Protein AF-A0A844G0B7-F1 (afdb_monomer_lite)

Foldseek 3Di:
DDDDDPPDDDDPDDDPDDDDPDDDDDDDDDDPPPPDPDPPDPPDPDPDPPDDPPVVLVVLLPDDLVVLVVVLVVLVVVLVVVPDDPVVNVVSVVSSVSSVVSNVVVVVVVVVVVVVVCVVVPPDDPPDPPPPVPPDPPPPDPPPPPDDDD

pLDDT: mean 71.39, std 17.67, range [42.88, 96.19]

Secondary structure (DSSP, 8-state):
----------------------------PPPP-------------------SSSHHHHHHHTS-HHHHHHHHHHHHHHHHTS-S-HHHHHHHHHHHHHHHHHHHHHHHHHHHHHHHHHHHTTT---------------------------

Radius of gyration: 33.89 Å; chains: 1; bounding box: 81×93×56 Å

InterPro domains:
  IPR003761 Exonuclease VII, small subunit [MF_00337] (64-124)
  IPR003761 Exonuclease VII, small subunit [PF02609] (65-115)
  IPR003761 Exonuclease VII, small subunit [PTHR34137] (58-132)
  IPR003761 Exonuclease VII, small subunit [TIGR01280] (65-118)
  IPR037004 Exonuclease VII, small subunit superfamily [G3DSA:1.10.287.1040] (58-129)
  IPR037004 Exonuclease VII, small subunit superfamily [SSF116842] (58-124)

Organism: NCBI:txid2606640

Sequence (150 aa):
MGPRTHRHRQPHAACVVFSHAERAAVPVRPRPQRLFPARQQPSSPNRRPRVSTESSREELEALPFEQALEKLEALVARMETGKLPLEELMQNFEAGSELAKICRAKLDTLERKIELLTRDDGDRGSWTDFEAEVPSPTRNAPQDDEGMPF

Structure (mmCIF, N/CA/C/O backbone):
data_AF-A0A844G0B7-F1
#
_entry.id   AF-A0A844G0B7-F1
#
loop_
_atom_site.group_PDB
_atom_site.id
_atom_site.type_symbol
_atom_site.label_atom_id
_atom_site.label_alt_id
_atom_site.label_comp_id
_atom_site.label_asym_id
_atom_site.label_entity_id
_atom_site.label_seq_id
_atom_site.pdbx_PDB_ins_code
_atom_site.Cartn_x
_atom_site.Cartn_y
_atom_site.Cartn_z
_atom_site.occupancy
_atom_site.B_iso_or_equiv
_atom_site.auth_seq_id
_atom_site.auth_comp_id
_atom_site.auth_asym_id
_atom_site.auth_atom_id
_atom_site.pdbx_PDB_model_num
ATOM 1 N N . MET A 1 1 ? 66.669 36.551 -15.488 1.00 44.12 1 MET A N 1
ATOM 2 C CA . MET A 1 1 ? 66.437 35.153 -15.908 1.00 44.12 1 MET A CA 1
ATOM 3 C C . MET A 1 1 ? 66.065 34.321 -14.696 1.00 44.12 1 MET A C 1
ATOM 5 O O . MET A 1 1 ? 66.914 34.093 -13.852 1.00 44.12 1 MET A O 1
ATOM 9 N N . GLY A 1 2 ? 64.823 33.870 -14.597 1.00 51.75 2 GLY A N 1
ATOM 10 C CA . GLY A 1 2 ? 64.448 32.822 -13.655 1.00 51.75 2 GLY A CA 1
ATOM 11 C C . GLY A 1 2 ? 63.289 32.062 -14.264 1.00 51.75 2 GLY A C 1
ATOM 12 O O . GLY A 1 2 ? 62.315 32.702 -14.661 1.00 51.75 2 GLY A O 1
ATOM 13 N N . PRO A 1 3 ? 63.431 30.746 -14.474 1.00 53.66 3 PRO A N 1
ATOM 14 C CA . PRO A 1 3 ? 62.210 29.962 -14.475 1.00 53.66 3 PRO A CA 1
ATOM 15 C C . PRO A 1 3 ? 62.374 28.518 -13.964 1.00 53.66 3 PRO A C 1
ATOM 17 O O . PRO A 1 3 ? 63.444 27.919 -13.994 1.00 53.66 3 PRO A O 1
ATOM 20 N N . ARG A 1 4 ? 61.197 27.950 -13.679 1.00 50.72 4 ARG A N 1
ATOM 21 C CA . ARG A 1 4 ? 60.834 26.520 -13.690 1.00 50.72 4 ARG A CA 1
ATOM 22 C C . ARG A 1 4 ? 60.989 25.776 -12.368 1.00 50.72 4 ARG A C 1
ATOM 24 O O . ARG A 1 4 ? 61.873 24.959 -12.150 1.00 50.72 4 ARG A O 1
ATOM 31 N N . THR A 1 5 ? 59.967 25.995 -11.550 1.00 60.34 5 THR A N 1
ATOM 32 C CA . THR A 1 5 ? 59.344 24.992 -10.689 1.00 60.34 5 THR A CA 1
ATOM 33 C C . THR A 1 5 ? 59.158 23.665 -11.441 1.00 60.34 5 THR A C 1
ATOM 35 O O . THR A 1 5 ? 58.202 23.484 -12.193 1.00 60.34 5 THR A O 1
ATOM 38 N N . HIS A 1 6 ? 60.059 22.703 -11.242 1.00 46.72 6 HIS A N 1
ATOM 39 C CA . HIS A 1 6 ? 59.822 21.329 -11.676 1.00 46.72 6 HIS A CA 1
ATOM 40 C C . HIS A 1 6 ? 59.181 20.563 -10.519 1.00 46.72 6 HIS A C 1
ATOM 42 O O . HIS A 1 6 ? 59.851 20.010 -9.650 1.00 46.72 6 HIS A O 1
ATOM 48 N N . ARG A 1 7 ? 57.845 20.590 -10.490 1.00 57.94 7 ARG A 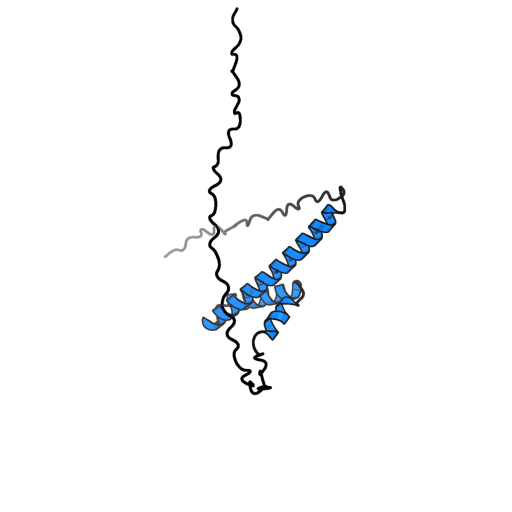N 1
ATOM 49 C CA . ARG A 1 7 ? 57.007 19.793 -9.591 1.00 57.94 7 ARG A CA 1
ATOM 50 C C . ARG A 1 7 ? 57.281 18.321 -9.905 1.00 57.94 7 ARG A C 1
ATOM 52 O O . ARG A 1 7 ? 56.776 17.787 -10.891 1.00 57.94 7 ARG A O 1
ATOM 59 N N . HIS A 1 8 ? 58.151 17.690 -9.122 1.00 55.41 8 HIS A N 1
ATOM 60 C CA . HIS A 1 8 ? 58.491 16.289 -9.314 1.00 55.41 8 HIS A CA 1
ATOM 61 C C . HIS A 1 8 ? 57.273 15.444 -8.934 1.00 55.41 8 HIS A C 1
ATOM 63 O O . HIS A 1 8 ? 56.887 15.346 -7.771 1.00 55.41 8 HIS A O 1
ATOM 69 N N . ARG A 1 9 ? 56.636 14.903 -9.974 1.00 53.19 9 ARG A N 1
ATOM 70 C CA . ARG A 1 9 ? 55.587 13.887 -9.930 1.00 53.19 9 ARG A CA 1
ATOM 71 C C . ARG A 1 9 ? 56.008 12.761 -8.988 1.00 53.19 9 ARG A C 1
ATOM 73 O O . ARG A 1 9 ? 57.060 12.153 -9.185 1.00 53.19 9 ARG A O 1
ATOM 80 N N . GLN A 1 10 ? 55.154 12.485 -8.010 1.00 54.06 10 GLN A N 1
ATOM 81 C CA . GLN A 1 10 ? 55.120 11.220 -7.289 1.00 54.06 10 GLN A CA 1
ATOM 82 C C . GLN A 1 10 ? 54.861 10.077 -8.282 1.00 54.06 10 GLN A C 1
ATOM 84 O O . GLN A 1 10 ? 53.912 10.168 -9.066 1.00 54.06 10 GLN A O 1
ATOM 89 N N . PRO A 1 11 ? 55.624 8.978 -8.229 1.00 55.00 11 PRO A N 1
ATOM 90 C CA . PRO A 1 11 ? 55.139 7.684 -8.662 1.00 55.00 11 PRO A CA 1
ATOM 91 C C . PRO A 1 11 ? 54.583 6.949 -7.437 1.00 55.00 11 PRO A C 1
ATOM 93 O O . PRO A 1 11 ? 55.333 6.387 -6.642 1.00 55.00 11 PRO A O 1
ATOM 96 N N . HIS A 1 12 ? 53.258 6.941 -7.277 1.00 48.03 12 HIS A N 1
ATOM 97 C CA . HIS A 1 12 ? 52.596 5.959 -6.416 1.00 48.03 12 HIS A CA 1
ATOM 98 C C . HIS A 1 12 ? 52.614 4.612 -7.142 1.00 48.03 12 HIS A C 1
ATOM 100 O O . HIS A 1 12 ? 51.655 4.223 -7.805 1.00 48.03 12 HIS A O 1
ATOM 106 N N . ALA A 1 13 ? 53.761 3.940 -7.075 1.00 47.25 13 ALA A N 1
ATOM 107 C CA . ALA A 1 13 ? 53.897 2.558 -7.487 1.00 47.25 13 ALA A CA 1
ATOM 108 C C . ALA A 1 13 ? 53.220 1.667 -6.442 1.00 47.25 13 ALA A C 1
ATOM 110 O O . ALA A 1 13 ? 53.498 1.743 -5.245 1.00 47.25 13 ALA A O 1
ATOM 111 N N . ALA A 1 14 ? 52.302 0.852 -6.942 1.00 52.31 14 ALA A N 1
ATOM 112 C CA . ALA A 1 14 ? 51.635 -0.227 -6.251 1.00 52.31 14 ALA A CA 1
ATOM 113 C C . ALA A 1 14 ? 52.603 -1.067 -5.405 1.00 52.31 14 ALA A C 1
ATOM 115 O O . ALA A 1 14 ? 53.601 -1.577 -5.908 1.00 52.31 14 ALA A O 1
ATOM 116 N N . CYS A 1 15 ? 52.251 -1.290 -4.142 1.00 42.88 15 CYS A N 1
ATOM 117 C CA . CYS A 1 15 ? 52.711 -2.462 -3.413 1.00 42.88 15 CYS A CA 1
ATOM 118 C C . CYS A 1 15 ? 51.514 -3.043 -2.664 1.00 42.88 15 CYS A C 1
ATOM 120 O O . CYS A 1 15 ? 51.205 -2.694 -1.527 1.00 42.88 15 CYS A O 1
ATOM 122 N N . VAL A 1 16 ? 50.779 -3.877 -3.395 1.00 53.44 16 VAL A N 1
ATOM 123 C CA . VAL A 1 16 ? 49.759 -4.770 -2.861 1.00 53.44 16 VAL A CA 1
ATOM 124 C C . VAL A 1 16 ? 50.497 -5.854 -2.081 1.00 53.44 16 VAL A C 1
ATOM 126 O O . VAL A 1 16 ? 51.011 -6.803 -2.662 1.00 53.44 16 VAL A O 1
ATOM 129 N N . VAL A 1 17 ? 50.562 -5.704 -0.762 1.00 53.84 17 VAL A N 1
ATOM 130 C CA . VAL A 1 17 ? 50.909 -6.790 0.160 1.00 53.84 17 VAL A CA 1
ATOM 131 C C . VAL A 1 17 ? 49.816 -6.879 1.214 1.00 53.84 17 VAL A C 1
ATOM 133 O O . VAL A 1 17 ? 49.935 -6.362 2.319 1.00 53.84 17 VAL A O 1
ATOM 136 N N . PHE A 1 18 ? 48.710 -7.524 0.845 1.00 42.88 18 PHE A N 1
ATOM 137 C CA . PHE A 1 18 ? 47.785 -8.072 1.828 1.00 42.88 18 PHE A CA 1
ATOM 138 C C . PHE A 1 18 ? 47.979 -9.583 1.844 1.00 42.88 18 PHE A C 1
ATOM 140 O O . PHE A 1 18 ? 47.636 -10.290 0.896 1.00 42.88 18 PHE A O 1
ATOM 147 N N . SER A 1 19 ? 48.629 -10.034 2.913 1.00 53.09 19 SER A N 1
ATOM 148 C CA . SER A 1 19 ? 48.890 -11.423 3.248 1.00 53.09 19 SER A CA 1
ATOM 149 C C . SER A 1 19 ? 47.646 -12.287 3.069 1.00 53.09 19 SER A C 1
ATOM 151 O O . SER A 1 19 ? 46.608 -12.044 3.686 1.00 53.09 19 SER A O 1
ATOM 153 N N . HIS A 1 20 ?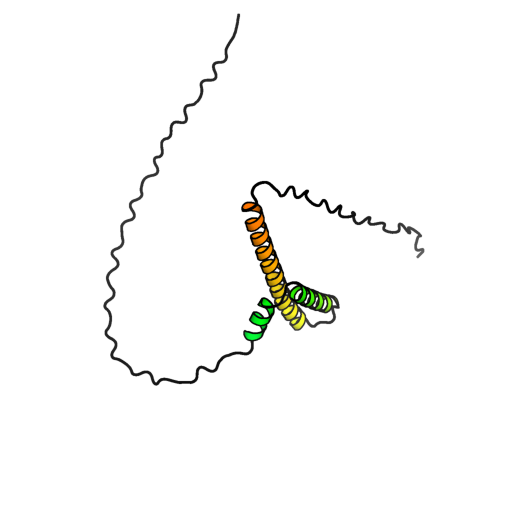 47.785 -13.340 2.267 1.00 55.81 20 HIS A N 1
ATOM 154 C CA . HIS A 1 20 ? 46.884 -14.483 2.300 1.00 55.81 20 HIS A CA 1
ATOM 155 C C . HIS A 1 20 ? 47.008 -15.147 3.675 1.00 55.81 20 HIS A C 1
ATOM 157 O O . HIS A 1 20 ? 47.952 -15.886 3.943 1.00 55.81 20 HIS A O 1
ATOM 163 N N . ALA A 1 21 ? 46.059 -14.858 4.563 1.00 55.28 21 ALA A N 1
ATOM 164 C CA . ALA A 1 21 ? 45.833 -15.665 5.749 1.00 55.28 21 ALA A CA 1
ATOM 165 C C . ALA A 1 21 ? 45.185 -16.981 5.303 1.00 55.28 21 ALA A C 1
ATOM 167 O O . ALA A 1 21 ? 44.007 -17.046 4.949 1.00 55.28 21 ALA A O 1
ATOM 168 N N . GLU A 1 22 ? 46.015 -18.014 5.276 1.00 51.91 22 GLU A N 1
ATOM 169 C CA . GLU A 1 22 ? 45.688 -19.407 5.019 1.00 51.91 22 GLU A CA 1
ATOM 170 C C . GLU A 1 22 ? 44.565 -19.873 5.964 1.00 51.91 22 GLU A C 1
ATOM 172 O O . GLU A 1 22 ? 44.748 -20.036 7.172 1.00 51.91 22 GLU A O 1
ATOM 177 N N . ARG A 1 23 ? 43.350 -20.041 5.428 1.00 58.50 23 ARG A N 1
ATOM 178 C CA . ARG A 1 23 ? 42.233 -20.648 6.160 1.00 58.50 23 ARG A CA 1
ATOM 179 C C . ARG A 1 23 ? 42.491 -22.147 6.261 1.00 58.50 23 ARG A C 1
ATOM 181 O O . ARG A 1 23 ? 42.198 -22.895 5.332 1.00 58.50 23 ARG A O 1
ATOM 188 N N . ALA A 1 24 ? 43.008 -22.576 7.407 1.00 59.25 24 ALA A N 1
ATOM 189 C CA . ALA A 1 24 ? 43.056 -23.978 7.790 1.00 59.25 24 ALA A CA 1
ATOM 190 C C . ALA A 1 24 ? 41.655 -24.607 7.660 1.00 59.25 24 ALA A C 1
ATOM 192 O O . ALA A 1 24 ? 40.701 -24.211 8.335 1.00 59.25 24 ALA A O 1
ATOM 193 N N . ALA A 1 25 ? 41.531 -25.574 6.754 1.00 61.34 25 ALA A N 1
ATOM 194 C CA . ALA A 1 25 ? 40.329 -26.368 6.570 1.00 61.34 25 ALA A CA 1
ATOM 195 C C . ALA A 1 25 ? 40.106 -27.251 7.807 1.00 61.34 25 ALA A C 1
ATOM 197 O O . ALA A 1 25 ? 40.914 -28.122 8.123 1.00 61.34 25 ALA A O 1
ATOM 198 N N . VAL A 1 26 ? 38.997 -27.034 8.513 1.00 64.81 26 VAL A N 1
ATOM 199 C CA . VAL A 1 26 ? 38.554 -27.924 9.592 1.00 64.81 26 VAL A CA 1
ATOM 200 C C . VAL A 1 26 ? 38.068 -29.238 8.962 1.00 64.81 26 VAL A C 1
ATOM 202 O O . VAL A 1 26 ? 37.179 -29.194 8.107 1.00 64.81 26 VAL A O 1
ATOM 205 N N . PRO A 1 27 ? 38.585 -30.416 9.359 1.00 61.62 27 PRO A N 1
ATOM 206 C CA . PRO A 1 27 ? 38.091 -31.688 8.848 1.00 61.62 27 PRO A CA 1
ATOM 207 C C . PRO A 1 27 ? 36.697 -31.969 9.423 1.00 61.62 27 PRO A C 1
ATOM 209 O O . PRO A 1 27 ? 36.538 -32.328 10.592 1.00 61.62 27 PRO A O 1
ATOM 212 N N . VAL A 1 28 ? 35.664 -31.814 8.594 1.00 63.75 28 VAL A N 1
ATOM 213 C CA . VAL A 1 28 ? 34.299 -32.232 8.930 1.00 63.75 28 VAL A CA 1
ATOM 214 C C . VAL A 1 28 ? 34.262 -33.759 8.922 1.00 63.75 28 VAL A C 1
ATOM 216 O O . VAL A 1 28 ? 34.330 -34.394 7.872 1.00 63.75 28 VAL A O 1
ATOM 219 N N . ARG A 1 29 ? 34.177 -34.373 10.107 1.00 63.12 29 ARG A N 1
ATOM 220 C CA . ARG A 1 29 ? 33.965 -35.821 10.229 1.00 63.12 29 ARG A CA 1
ATOM 221 C C . ARG A 1 29 ? 32.592 -36.187 9.641 1.00 63.12 29 ARG A C 1
ATOM 223 O O . ARG A 1 29 ? 31.608 -35.529 9.991 1.00 63.12 29 ARG A O 1
ATOM 230 N N . PRO A 1 30 ? 32.480 -37.235 8.807 1.00 63.72 30 PRO A N 1
ATOM 231 C CA . PRO A 1 30 ? 31.186 -37.688 8.317 1.00 63.72 30 PRO A CA 1
ATOM 232 C C . PRO A 1 30 ? 30.348 -38.210 9.490 1.00 63.72 30 PRO A C 1
ATOM 234 O O . PRO A 1 30 ? 30.808 -39.026 10.293 1.00 63.72 30 PRO A O 1
ATOM 237 N N . ARG A 1 31 ? 29.111 -37.713 9.614 1.00 65.50 31 ARG A N 1
ATOM 238 C CA . ARG A 1 31 ? 28.160 -38.204 10.618 1.00 65.50 31 ARG A CA 1
ATOM 239 C C . ARG A 1 31 ? 27.800 -39.662 10.297 1.00 65.50 31 ARG A C 1
ATOM 241 O O . ARG A 1 31 ? 27.415 -39.930 9.159 1.00 65.50 31 ARG A O 1
ATOM 248 N N . PRO A 1 32 ? 27.864 -40.594 11.265 1.00 59.19 32 PRO A N 1
ATOM 249 C CA . PRO A 1 32 ? 27.368 -41.945 11.050 1.00 59.19 32 PRO A CA 1
ATOM 250 C C . PRO A 1 32 ? 25.854 -41.883 10.841 1.00 59.19 32 PRO A C 1
ATOM 252 O O . PRO A 1 32 ? 25.112 -41.392 11.698 1.00 59.19 32 PRO A O 1
ATOM 255 N N . GLN A 1 33 ? 25.396 -42.363 9.687 1.00 60.16 33 GLN A N 1
ATOM 256 C CA . GLN A 1 33 ? 23.976 -42.529 9.414 1.00 60.16 33 GLN A CA 1
ATOM 257 C C . GLN A 1 33 ? 23.464 -43.649 10.323 1.00 60.16 33 GLN A C 1
ATOM 259 O O . GLN A 1 33 ? 23.725 -44.827 10.090 1.00 60.16 33 GLN A O 1
ATOM 264 N N . ARG A 1 34 ? 22.774 -43.285 11.409 1.00 64.75 34 ARG A N 1
ATOM 265 C CA . ARG A 1 34 ? 21.983 -44.256 12.167 1.00 64.75 34 ARG A CA 1
ATOM 266 C C . ARG A 1 34 ? 20.893 -44.763 11.225 1.00 64.75 34 ARG A C 1
ATOM 268 O O . ARG A 1 34 ? 20.003 -43.999 10.861 1.00 64.75 34 ARG A O 1
ATOM 275 N N . LEU A 1 35 ? 20.976 -46.036 10.837 1.00 61.25 35 LEU A N 1
ATOM 276 C CA . LEU A 1 35 ? 19.845 -46.777 10.286 1.00 61.25 35 LEU A CA 1
ATOM 277 C C . LEU A 1 35 ? 18.753 -46.789 11.361 1.00 61.25 35 LEU A C 1
ATOM 279 O O . LEU A 1 35 ? 18.811 -47.560 12.318 1.00 61.25 35 LEU A O 1
ATOM 283 N N . PHE A 1 36 ? 17.787 -45.885 11.243 1.00 59.19 36 PHE A N 1
ATOM 284 C CA . PHE A 1 36 ? 16.561 -45.970 12.018 1.00 59.19 36 PHE A CA 1
ATOM 285 C C . PHE A 1 36 ? 15.671 -47.037 11.365 1.00 59.19 36 PHE A C 1
ATOM 287 O O . PHE A 1 36 ? 15.430 -46.952 10.159 1.00 59.19 36 PHE A O 1
ATOM 294 N N . PRO A 1 37 ? 15.184 -48.046 12.111 1.00 57.62 37 PRO A N 1
ATOM 295 C CA . PRO A 1 37 ? 14.207 -48.981 11.575 1.00 57.62 37 PRO A CA 1
ATOM 296 C C . PRO A 1 37 ? 12.935 -48.216 11.194 1.00 57.62 37 PRO A C 1
ATOM 298 O O . PRO A 1 37 ? 12.520 -47.293 11.900 1.00 57.62 37 PRO A O 1
ATOM 301 N N . ALA A 1 38 ? 12.336 -48.599 10.066 1.00 56.56 38 ALA A N 1
ATOM 302 C CA . ALA A 1 38 ? 11.124 -48.007 9.518 1.00 56.56 38 ALA A CA 1
ATOM 303 C C . ALA A 1 38 ? 9.957 -48.131 10.513 1.00 56.56 38 ALA A C 1
ATOM 305 O O . ALA A 1 38 ? 9.201 -49.101 10.516 1.00 56.56 38 ALA A O 1
ATOM 306 N N . ARG A 1 39 ? 9.805 -47.129 11.381 1.00 54.06 39 ARG A N 1
ATOM 307 C CA . ARG A 1 39 ? 8.595 -46.933 12.169 1.00 54.06 39 ARG A CA 1
ATOM 308 C C . ARG A 1 39 ? 7.524 -46.470 11.192 1.00 54.06 39 ARG A C 1
ATOM 310 O O . ARG A 1 39 ? 7.533 -45.313 10.778 1.00 54.06 39 ARG A O 1
ATOM 317 N N . GLN A 1 40 ? 6.651 -47.397 10.800 1.00 57.91 40 GLN A N 1
ATOM 318 C CA . GLN A 1 40 ? 5.431 -47.109 10.052 1.00 57.91 40 GLN A CA 1
ATOM 319 C C . GLN A 1 40 ? 4.689 -45.985 10.779 1.00 57.91 40 GLN A C 1
ATOM 321 O O . GLN A 1 40 ? 4.153 -46.177 11.871 1.00 57.91 40 GLN A O 1
ATOM 326 N N . GLN A 1 41 ? 4.745 -44.780 10.216 1.00 57.94 41 GLN A N 1
ATOM 327 C CA . GLN A 1 41 ? 3.908 -43.683 10.666 1.00 57.94 41 GLN A CA 1
ATOM 328 C C . GLN A 1 41 ? 2.492 -43.998 10.185 1.00 57.94 41 GLN A C 1
ATOM 330 O O . GLN A 1 41 ? 2.320 -44.199 8.980 1.00 57.94 41 GLN A O 1
ATOM 335 N N . PRO A 1 42 ? 1.477 -44.059 11.065 1.00 54.88 42 PRO A N 1
ATOM 336 C CA . PRO A 1 42 ? 0.109 -44.073 10.586 1.00 54.88 42 PRO A CA 1
ATOM 337 C C . PRO A 1 42 ? -0.115 -42.777 9.807 1.00 54.88 42 PRO A C 1
ATOM 339 O O . PRO A 1 42 ? 0.079 -41.672 10.317 1.00 54.88 42 PRO A O 1
ATOM 342 N N . SER A 1 43 ? -0.455 -42.937 8.535 1.00 54.09 43 SER A N 1
ATOM 343 C CA . SER A 1 43 ? -0.813 -41.865 7.623 1.00 54.09 43 SER A CA 1
ATOM 344 C C . SER A 1 43 ? -2.095 -41.218 8.143 1.00 54.09 43 SER A C 1
ATOM 346 O O . SER A 1 43 ? -3.182 -41.710 7.871 1.00 54.09 43 SER A O 1
ATOM 348 N N . SER A 1 44 ? -1.989 -40.148 8.932 1.00 58.84 44 SER A N 1
ATOM 349 C CA . SER A 1 44 ? -3.144 -39.304 9.259 1.00 58.84 44 SER A CA 1
ATOM 350 C C . SER A 1 44 ? -3.549 -38.5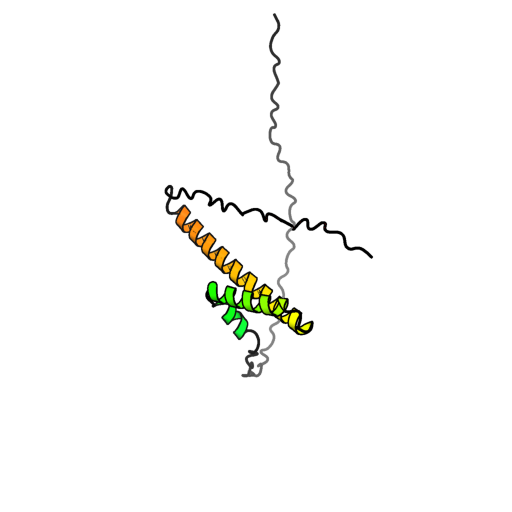20 8.007 1.00 58.84 44 SER A C 1
ATOM 352 O O . SER A 1 44 ? -2.804 -37.618 7.616 1.00 58.84 44 SER A O 1
ATOM 354 N N . PRO A 1 45 ? -4.712 -38.778 7.378 1.00 68.31 45 PRO A N 1
ATOM 355 C CA . PRO A 1 45 ? -5.153 -38.033 6.217 1.00 68.31 45 PRO A CA 1
ATOM 356 C C . PRO A 1 45 ? -6.171 -36.994 6.683 1.00 68.31 45 PRO A C 1
ATOM 358 O O . PRO A 1 45 ? -7.356 -37.106 6.397 1.00 68.31 45 PRO A O 1
ATOM 361 N N . ASN A 1 46 ? -5.740 -36.007 7.469 1.00 59.06 46 ASN A N 1
ATOM 362 C CA . ASN A 1 46 ? -6.528 -34.782 7.588 1.00 59.06 46 ASN A CA 1
ATOM 363 C C . ASN A 1 46 ? -5.681 -33.610 8.085 1.00 59.06 46 ASN A C 1
ATOM 365 O O . ASN A 1 46 ? -5.749 -33.198 9.246 1.00 59.06 46 ASN A O 1
ATOM 369 N N . ARG A 1 47 ? -4.870 -33.051 7.185 1.00 61.59 47 ARG A N 1
ATOM 370 C CA . ARG A 1 47 ? -4.362 -31.694 7.368 1.00 61.59 47 ARG A CA 1
ATOM 371 C C . ARG A 1 47 ? -5.515 -30.764 6.999 1.00 61.59 47 ARG A C 1
ATOM 373 O O . ARG A 1 47 ? -5.706 -30.456 5.829 1.00 61.59 47 ARG A O 1
ATOM 380 N N . ARG A 1 48 ? -6.325 -30.385 7.992 1.00 54.66 48 ARG A N 1
ATOM 381 C CA . ARG A 1 48 ? -7.342 -29.339 7.817 1.00 54.66 48 ARG A CA 1
ATOM 382 C C . ARG A 1 48 ? -6.652 -28.124 7.176 1.00 54.66 48 ARG A C 1
ATOM 384 O O . ARG A 1 48 ? -5.633 -27.692 7.725 1.00 54.66 48 ARG A O 1
ATOM 391 N N . PRO A 1 49 ? -7.142 -27.586 6.047 1.00 54.09 49 PRO A N 1
ATOM 392 C CA . PRO A 1 49 ? -6.598 -26.350 5.516 1.00 54.09 49 PRO A CA 1
ATOM 393 C C . PRO A 1 49 ? -6.940 -25.264 6.537 1.00 54.09 49 PRO A C 1
ATOM 395 O O . PRO A 1 49 ? -8.108 -24.992 6.813 1.00 54.09 49 PRO A O 1
ATOM 398 N N . ARG A 1 50 ? -5.918 -24.697 7.179 1.00 49.47 50 ARG A N 1
ATOM 399 C CA . ARG A 1 50 ? -6.065 -23.556 8.086 1.00 49.47 50 ARG A CA 1
ATOM 400 C C . ARG A 1 50 ? -6.287 -22.307 7.231 1.00 49.47 50 ARG A C 1
ATOM 402 O O . ARG A 1 50 ? -5.406 -21.473 7.139 1.00 49.47 50 ARG A O 1
ATOM 409 N N . VAL A 1 51 ? -7.424 -22.212 6.549 1.00 54.19 51 VAL A N 1
ATOM 410 C CA . VAL A 1 51 ? -7.715 -21.107 5.627 1.00 54.19 51 VAL A CA 1
ATOM 411 C C . VAL A 1 51 ? -8.803 -20.250 6.242 1.00 54.19 51 VAL A C 1
ATOM 413 O O . VAL A 1 51 ? -9.983 -20.592 6.217 1.00 54.19 51 VAL A O 1
ATOM 416 N N . SER A 1 52 ? -8.396 -19.139 6.846 1.00 50.41 52 SER A N 1
ATOM 417 C CA . SER A 1 52 ? -9.323 -18.043 7.157 1.00 50.41 52 SER A CA 1
ATOM 418 C C . SER A 1 52 ? -8.678 -16.659 7.050 1.00 50.41 52 SER A C 1
ATOM 420 O O . SER A 1 52 ? -9.405 -15.680 6.990 1.00 50.41 52 SER A O 1
ATOM 422 N N . THR A 1 53 ? -7.345 -16.548 6.978 1.00 54.78 53 THR A N 1
ATOM 423 C CA . THR A 1 53 ? -6.656 -15.241 6.967 1.00 54.78 53 THR A CA 1
ATOM 424 C C . THR A 1 53 ? -5.682 -15.023 5.806 1.00 54.78 53 THR A C 1
ATOM 426 O O . THR A 1 53 ? -5.234 -13.902 5.614 1.00 54.78 53 THR A O 1
ATOM 429 N N . GLU A 1 54 ? -5.336 -16.054 5.028 1.00 53.66 54 GLU A N 1
ATOM 430 C CA . GLU A 1 54 ? -4.385 -15.922 3.903 1.00 53.66 54 GLU A CA 1
ATOM 431 C C . GLU A 1 54 ? -5.086 -15.595 2.572 1.00 53.66 54 GLU A C 1
ATOM 433 O O . GLU A 1 54 ? -4.589 -14.782 1.798 1.00 53.66 54 GLU A O 1
ATOM 438 N N . SER A 1 55 ? -6.297 -16.124 2.360 1.00 55.59 55 SER A N 1
ATOM 439 C CA . SER A 1 55 ? -7.057 -15.968 1.107 1.00 55.59 55 SER A CA 1
ATOM 440 C C . SER A 1 55 ? -7.390 -14.514 0.757 1.00 55.59 55 SER A C 1
ATOM 442 O O . SER A 1 55 ? -7.468 -14.169 -0.415 1.00 55.59 55 SER A O 1
ATOM 444 N N . SER A 1 56 ? -7.588 -13.655 1.755 1.00 62.94 56 SER A N 1
ATOM 445 C CA . SER A 1 56 ? -7.953 -12.251 1.552 1.00 62.94 56 SER A CA 1
ATOM 446 C C . SER A 1 56 ? -6.750 -11.349 1.259 1.00 62.94 56 SER A C 1
ATOM 448 O O . SER A 1 56 ? -6.943 -10.247 0.759 1.00 62.94 56 SER A O 1
ATOM 450 N N . ARG A 1 57 ? -5.512 -11.792 1.530 1.00 67.06 57 ARG A N 1
ATOM 451 C CA . ARG A 1 57 ? -4.291 -11.017 1.234 1.00 67.06 57 ARG A CA 1
ATOM 452 C C . ARG A 1 57 ? -3.825 -11.220 -0.205 1.00 67.06 57 ARG A C 1
ATOM 454 O O . ARG A 1 57 ? -3.502 -10.246 -0.873 1.00 67.06 57 ARG A O 1
ATOM 461 N N . GLU A 1 58 ? -3.884 -12.457 -0.697 1.00 69.50 58 GLU A N 1
ATOM 462 C CA . GLU A 1 58 ? -3.616 -12.782 -2.108 1.00 69.50 58 GLU A CA 1
ATOM 463 C C . GLU A 1 58 ? -4.593 -12.047 -3.040 1.00 69.50 58 GLU A C 1
ATOM 465 O O . GLU A 1 58 ? -4.215 -11.543 -4.097 1.00 69.50 58 GLU A O 1
ATOM 470 N N . GLU A 1 59 ? -5.847 -11.900 -2.605 1.00 74.75 59 GLU A N 1
ATOM 471 C CA . GLU A 1 59 ? -6.861 -11.153 -3.343 1.00 74.75 59 GLU A CA 1
ATOM 472 C C . GLU A 1 59 ? -6.555 -9.647 -3.410 1.00 74.75 59 GLU A C 1
ATOM 474 O O . GLU A 1 59 ? -6.864 -9.022 -4.419 1.00 74.75 59 GLU A O 1
ATOM 479 N N . LEU A 1 60 ? -5.898 -9.062 -2.397 1.00 77.62 60 LEU A N 1
ATOM 480 C CA . LEU A 1 60 ? -5.456 -7.658 -2.415 1.00 77.62 60 LEU A CA 1
ATOM 481 C C . LEU A 1 60 ? -4.286 -7.434 -3.383 1.00 77.62 60 LEU A C 1
ATOM 483 O O . LEU A 1 60 ? -4.245 -6.413 -4.075 1.00 77.62 60 LEU A O 1
ATOM 487 N N . GLU A 1 61 ? -3.354 -8.386 -3.456 1.00 81.12 61 GLU A N 1
ATOM 488 C CA . GLU A 1 61 ? -2.217 -8.329 -4.383 1.00 81.12 61 GLU A CA 1
ATOM 489 C C . GLU A 1 61 ? -2.671 -8.416 -5.848 1.00 81.12 61 GLU A C 1
ATOM 491 O O . GLU A 1 61 ? -2.136 -7.708 -6.705 1.00 81.12 61 GLU A O 1
ATOM 496 N N . ALA A 1 62 ? -3.707 -9.216 -6.123 1.00 85.56 62 ALA A N 1
ATOM 497 C CA . ALA A 1 62 ? -4.258 -9.429 -7.460 1.00 85.56 62 ALA A CA 1
ATOM 498 C C . ALA A 1 62 ? -5.102 -8.260 -8.009 1.00 85.56 62 ALA A C 1
ATOM 500 O O . ALA A 1 62 ? -5.428 -8.249 -9.198 1.00 85.56 62 ALA A O 1
ATOM 501 N N . LEU A 1 63 ? -5.469 -7.272 -7.183 1.00 88.81 63 LEU A N 1
ATOM 502 C CA . LEU A 1 63 ? -6.269 -6.126 -7.634 1.00 88.81 63 LEU A CA 1
ATOM 503 C C . LEU A 1 63 ? -5.531 -5.314 -8.711 1.00 88.81 63 LEU A C 1
ATOM 505 O O . LEU A 1 63 ? -4.302 -5.282 -8.722 1.00 88.81 63 LEU A O 1
ATOM 509 N N . PRO A 1 64 ? -6.225 -4.564 -9.578 1.00 93.56 64 PRO A N 1
ATOM 510 C CA . PRO A 1 64 ? -5.588 -3.508 -10.366 1.00 93.56 64 PRO A CA 1
ATOM 511 C C . PRO A 1 64 ? -5.094 -2.357 -9.465 1.00 93.56 64 PRO A C 1
ATOM 513 O O . PRO A 1 64 ? -5.415 -2.299 -8.277 1.00 93.56 64 PRO A O 1
ATOM 516 N N . PHE A 1 65 ? -4.254 -1.461 -10.000 1.00 94.06 65 PHE A N 1
ATOM 517 C CA . PHE A 1 65 ? -3.709 -0.321 -9.242 1.00 94.06 65 PHE A CA 1
ATOM 518 C C . PHE A 1 65 ? -4.819 0.599 -8.717 1.00 94.06 65 PHE A C 1
ATOM 520 O O . PHE A 1 65 ? -4.901 0.803 -7.511 1.00 94.06 65 PHE A O 1
ATOM 527 N N . GLU A 1 66 ? -5.718 1.042 -9.600 1.00 95.00 66 GLU A N 1
ATOM 528 C CA . GLU A 1 66 ? -6.821 1.957 -9.264 1.00 95.00 66 GLU A CA 1
ATOM 529 C C . GLU A 1 66 ? -7.680 1.440 -8.102 1.00 95.00 66 GLU A C 1
ATOM 531 O O . GLU A 1 66 ? -7.944 2.157 -7.146 1.00 95.00 66 GLU A O 1
ATOM 536 N N . GLN A 1 67 ? -8.043 0.152 -8.119 1.00 94.06 67 GLN A N 1
ATOM 537 C CA . GLN A 1 67 ? -8.852 -0.438 -7.045 1.00 94.06 67 GLN A CA 1
ATOM 538 C C . GLN A 1 67 ? -8.085 -0.577 -5.725 1.00 94.06 67 GLN A C 1
ATOM 540 O O . GLN A 1 67 ? -8.683 -0.514 -4.652 1.00 94.06 67 GLN A O 1
ATOM 545 N N . ALA A 1 68 ? -6.773 -0.823 -5.774 1.00 93.56 68 ALA A N 1
ATOM 546 C CA . ALA A 1 68 ? -5.958 -0.864 -4.563 1.00 93.56 68 ALA A CA 1
ATOM 547 C C . ALA A 1 68 ? -5.826 0.537 -3.943 1.00 93.56 68 ALA A C 1
ATOM 549 O O . ALA A 1 68 ? -5.890 0.668 -2.720 1.00 93.56 68 ALA A O 1
ATOM 550 N N . LEU A 1 69 ? -5.705 1.569 -4.783 1.00 95.62 69 LEU A N 1
ATOM 551 C CA . LEU A 1 69 ? -5.670 2.965 -4.362 1.00 95.62 69 LEU A CA 1
ATOM 552 C C . LEU A 1 69 ? -7.011 3.408 -3.762 1.00 95.62 69 LEU A C 1
ATOM 554 O O . LEU A 1 69 ? -7.027 3.904 -2.643 1.00 95.62 69 LEU A O 1
ATOM 558 N N . GLU A 1 70 ? -8.129 3.124 -4.429 1.00 96.19 70 GLU A N 1
ATOM 559 C CA . GLU A 1 70 ? -9.476 3.445 -3.932 1.00 96.19 70 GLU A CA 1
ATOM 560 C C . GLU A 1 70 ? -9.740 2.814 -2.553 1.00 96.19 70 GLU A C 1
ATOM 562 O O . GLU A 1 70 ? -10.252 3.456 -1.634 1.00 96.19 70 GLU A O 1
ATOM 567 N N . LYS A 1 71 ? -9.328 1.553 -2.358 1.00 93.88 71 LYS A N 1
ATOM 568 C CA . LYS A 1 71 ? -9.428 0.881 -1.052 1.00 93.88 71 LYS A CA 1
ATOM 569 C C . LYS A 1 71 ? -8.574 1.559 0.017 1.00 93.88 71 LYS A C 1
ATOM 571 O O . LYS A 1 71 ? -9.008 1.642 1.167 1.00 93.88 71 LYS A O 1
ATOM 576 N N . LEU A 1 72 ? -7.374 2.018 -0.339 1.00 95.44 72 LEU A N 1
ATOM 577 C CA . LEU A 1 72 ? -6.492 2.738 0.576 1.00 95.44 72 LEU A CA 1
ATOM 578 C C . LEU A 1 72 ? -7.101 4.086 0.976 1.00 95.44 72 LEU A C 1
ATOM 580 O O . LEU A 1 72 ? -7.155 4.392 2.164 1.00 95.44 72 LEU A O 1
ATOM 584 N N . GLU A 1 73 ? -7.614 4.850 0.014 1.00 96.06 73 GLU A N 1
ATOM 585 C CA . GLU A 1 73 ? -8.285 6.134 0.248 1.00 96.06 73 GLU A CA 1
ATOM 586 C C . GLU A 1 73 ? -9.509 5.972 1.150 1.00 96.06 73 GLU A C 1
ATOM 588 O O . GLU A 1 73 ? -9.655 6.693 2.135 1.00 96.06 73 GLU A O 1
ATOM 593 N N . ALA A 1 74 ? -10.351 4.969 0.885 1.00 94.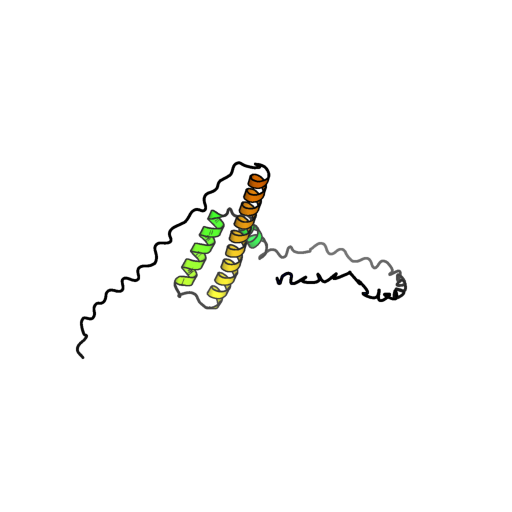62 74 ALA A N 1
ATOM 594 C CA . ALA A 1 74 ? -11.512 4.671 1.718 1.00 94.62 74 ALA A CA 1
ATOM 595 C C . ALA A 1 74 ? -11.118 4.319 3.161 1.00 94.62 74 ALA A C 1
ATOM 597 O O . ALA A 1 74 ? -11.804 4.688 4.118 1.00 94.62 74 ALA A O 1
ATOM 598 N N . LEU A 1 75 ? -10.009 3.601 3.338 1.00 94.44 75 LEU A N 1
ATOM 599 C CA . LEU A 1 75 ? -9.500 3.231 4.651 1.00 94.44 75 LEU A CA 1
ATOM 600 C C . LEU A 1 75 ? -8.952 4.463 5.392 1.00 94.44 75 LEU A C 1
ATOM 602 O O . LEU A 1 75 ? -9.316 4.682 6.549 1.00 94.44 75 LEU A O 1
ATOM 606 N N . VAL A 1 76 ? -8.156 5.302 4.724 1.00 95.06 76 VAL A N 1
ATOM 607 C CA . VAL A 1 76 ? -7.654 6.572 5.278 1.00 95.06 76 VAL A CA 1
ATOM 608 C C . VAL A 1 76 ? -8.807 7.487 5.675 1.00 95.06 76 VAL A C 1
ATOM 610 O O . VAL A 1 76 ? -8.856 7.921 6.824 1.00 95.06 76 VAL A O 1
ATOM 613 N N . ALA A 1 77 ? -9.800 7.665 4.803 1.00 94.00 77 ALA A N 1
ATOM 614 C CA . ALA A 1 77 ? -10.981 8.472 5.092 1.00 94.00 77 ALA A CA 1
ATOM 615 C C . ALA A 1 77 ? -11.715 7.994 6.355 1.00 94.00 77 ALA A C 1
ATOM 617 O O . ALA A 1 77 ? -12.173 8.805 7.159 1.00 94.00 77 ALA A O 1
ATOM 618 N N . ARG A 1 78 ? -11.796 6.674 6.584 1.00 91.12 78 ARG A N 1
ATOM 619 C CA . ARG A 1 78 ? -12.373 6.117 7.819 1.00 91.12 78 ARG A CA 1
ATOM 620 C C . ARG A 1 78 ? -11.535 6.472 9.046 1.00 91.12 78 ARG A C 1
ATOM 622 O O . ARG A 1 78 ? -12.115 6.881 10.052 1.00 91.12 78 ARG A O 1
ATOM 629 N N . MET A 1 79 ? -10.209 6.348 8.971 1.00 93.00 79 MET A N 1
ATOM 630 C CA . MET A 1 79 ? -9.292 6.697 10.068 1.00 93.00 79 MET A CA 1
ATOM 631 C C . MET A 1 79 ? -9.351 8.188 10.425 1.00 93.00 79 MET A C 1
ATOM 633 O O . MET A 1 79 ? -9.356 8.537 11.605 1.00 93.00 79 MET A O 1
ATOM 637 N N . GLU A 1 80 ? -9.486 9.056 9.424 1.00 93.69 80 GLU A N 1
ATOM 638 C CA . GLU A 1 80 ? -9.564 10.512 9.595 1.00 93.69 80 GLU A CA 1
ATOM 639 C C . GLU A 1 80 ? -10.848 10.981 10.291 1.00 93.69 80 GLU A C 1
ATOM 641 O O . GLU A 1 80 ? -10.871 12.063 10.877 1.00 93.69 80 GLU A O 1
ATOM 646 N N . THR A 1 81 ? -11.909 10.163 10.315 1.00 90.38 81 THR A N 1
ATOM 647 C CA . THR A 1 81 ? -13.145 10.517 11.038 1.00 90.38 81 THR A CA 1
ATOM 648 C C . THR A 1 81 ? -12.956 10.653 12.551 1.00 90.38 81 THR A C 1
ATOM 650 O O . THR A 1 81 ? -13.809 11.249 13.211 1.00 90.38 81 THR A O 1
ATOM 653 N N . GLY A 1 82 ? -11.893 10.066 13.120 1.00 88.19 82 GLY A N 1
ATOM 654 C CA . GLY A 1 82 ? -11.582 10.122 14.553 1.00 88.19 82 GLY A CA 1
ATOM 655 C C . GLY A 1 82 ? -12.569 9.384 15.469 1.00 88.19 82 GLY A C 1
ATOM 656 O O . GLY A 1 82 ? -12.494 9.529 16.686 1.00 88.19 82 GLY A O 1
ATOM 657 N N . LYS A 1 83 ? -13.506 8.604 14.913 1.00 89.56 83 LYS A N 1
ATOM 658 C CA . LYS A 1 83 ? -14.566 7.896 15.663 1.00 89.56 83 LYS A CA 1
ATOM 659 C C . LYS A 1 83 ? -14.274 6.412 15.913 1.00 89.56 83 LYS A C 1
ATOM 661 O O . LYS A 1 83 ? -15.093 5.729 16.521 1.00 89.56 83 LYS A O 1
ATOM 666 N N . LEU A 1 84 ? -13.145 5.907 15.420 1.00 91.12 84 LEU A N 1
ATOM 667 C CA . LEU A 1 84 ? -12.766 4.498 15.530 1.00 91.12 84 LEU A CA 1
ATOM 668 C C . LEU A 1 84 ? -12.109 4.214 16.891 1.00 91.12 84 LEU A C 1
ATOM 670 O O . LEU A 1 84 ? -11.266 5.000 17.333 1.00 91.12 84 LEU A O 1
ATOM 674 N N . PRO A 1 85 ? -12.440 3.093 17.553 1.00 95.06 85 PRO A N 1
ATOM 675 C CA . PRO A 1 85 ? -11.706 2.651 18.732 1.00 95.06 85 PRO A CA 1
ATOM 676 C C . PRO A 1 85 ? -10.261 2.277 18.364 1.00 95.06 85 PRO A C 1
ATOM 678 O O . PRO A 1 85 ? -9.963 1.931 17.220 1.00 95.06 85 PRO A O 1
ATOM 681 N N . LEU A 1 86 ? -9.361 2.310 19.352 1.00 93.62 86 LEU A N 1
ATOM 682 C CA . LEU A 1 86 ? -7.923 2.072 19.155 1.00 93.62 86 LEU A CA 1
ATOM 683 C C . LEU A 1 86 ? -7.619 0.750 18.431 1.00 93.62 86 LEU A C 1
ATOM 685 O O . LEU A 1 86 ? -6.801 0.728 17.518 1.00 93.62 86 LEU A O 1
ATOM 689 N N . GLU A 1 87 ? -8.305 -0.328 18.806 1.00 92.50 87 GLU A N 1
ATOM 690 C CA . GLU A 1 87 ? -8.132 -1.651 18.195 1.00 92.50 87 GLU A CA 1
ATOM 691 C C . GLU A 1 87 ? -8.440 -1.627 16.686 1.00 92.50 87 GLU A C 1
ATOM 693 O O . GLU A 1 87 ? -7.679 -2.145 15.871 1.00 92.50 87 GLU A O 1
ATOM 698 N N . GLU A 1 88 ? -9.524 -0.956 16.288 1.00 91.12 88 GLU A N 1
ATOM 699 C CA . GLU A 1 88 ? -9.892 -0.815 14.877 1.00 91.12 88 GLU A CA 1
ATOM 700 C C . GLU A 1 88 ? -8.938 0.121 14.131 1.00 91.12 88 GLU A C 1
ATOM 702 O O . GLU A 1 88 ? -8.635 -0.120 12.964 1.00 91.12 88 GLU A O 1
ATOM 707 N N . LEU A 1 89 ? -8.432 1.175 14.778 1.00 93.81 89 LEU A N 1
ATOM 708 C CA . LEU A 1 89 ? -7.402 2.039 14.193 1.00 93.81 89 LEU A CA 1
ATOM 709 C C . LEU A 1 89 ? -6.125 1.254 13.882 1.00 93.81 89 LEU A C 1
ATOM 711 O O . LEU A 1 89 ? -5.566 1.424 12.802 1.00 93.81 89 LEU A O 1
ATOM 715 N N . MET A 1 90 ? -5.694 0.368 14.783 1.00 94.19 90 MET A N 1
ATOM 716 C CA . MET A 1 90 ? -4.522 -0.483 14.562 1.00 94.19 90 MET A CA 1
ATOM 717 C C . MET A 1 90 ? -4.735 -1.449 13.394 1.00 94.19 90 MET A C 1
ATOM 719 O O . MET A 1 90 ? -3.889 -1.528 12.506 1.00 94.19 90 MET A O 1
ATOM 723 N N . GLN A 1 91 ? -5.889 -2.120 13.340 1.00 93.19 91 GLN A N 1
ATOM 724 C CA . GLN A 1 91 ? -6.218 -3.031 12.237 1.00 93.19 91 GLN A CA 1
ATOM 725 C C . GLN A 1 91 ? -6.295 -2.306 10.888 1.00 93.19 91 GLN A C 1
ATOM 727 O O . GLN A 1 91 ? -5.757 -2.782 9.888 1.00 93.19 91 GLN A O 1
ATOM 732 N N . ASN A 1 92 ? -6.935 -1.134 10.856 1.00 92.94 92 ASN A N 1
ATOM 733 C CA . ASN A 1 92 ? -6.988 -0.306 9.658 1.00 92.94 92 ASN A CA 1
ATOM 734 C C . ASN A 1 92 ? -5.573 0.129 9.251 1.00 92.94 92 ASN A C 1
ATOM 736 O O . ASN A 1 92 ? -5.201 -0.042 8.096 1.00 92.94 92 ASN A O 1
ATOM 740 N N . PHE A 1 93 ? -4.749 0.609 10.182 1.00 94.25 93 PHE A N 1
ATOM 741 C CA . PHE A 1 93 ? -3.374 1.007 9.887 1.00 94.25 93 PHE A CA 1
ATOM 742 C C . PHE A 1 93 ? -2.546 -0.132 9.273 1.00 94.25 93 PHE A C 1
ATOM 744 O O . PHE A 1 93 ? -1.860 0.083 8.273 1.00 94.25 93 PHE A O 1
ATOM 751 N N . GLU A 1 94 ? -2.632 -1.349 9.816 1.00 94.06 94 GLU A N 1
ATOM 752 C CA . GLU A 1 94 ? -1.943 -2.518 9.257 1.00 94.06 94 GLU A CA 1
ATOM 753 C C . GLU A 1 94 ? -2.411 -2.832 7.830 1.00 94.06 94 GLU A C 1
ATOM 755 O O . GLU A 1 94 ? -1.585 -2.989 6.925 1.00 94.06 94 GLU A O 1
ATOM 760 N N . ALA A 1 95 ? -3.726 -2.858 7.602 1.00 92.50 95 ALA A N 1
ATOM 761 C CA . ALA A 1 95 ? -4.297 -3.093 6.278 1.00 92.50 95 ALA A CA 1
ATOM 762 C C . ALA A 1 95 ? -3.938 -1.976 5.277 1.00 92.50 95 ALA A C 1
ATOM 764 O O . ALA A 1 95 ? -3.604 -2.257 4.125 1.00 92.50 95 ALA A O 1
ATOM 765 N N . GLY A 1 96 ? -3.941 -0.716 5.716 1.00 94.44 96 GLY A N 1
ATOM 766 C CA . GLY A 1 96 ? -3.537 0.440 4.917 1.00 94.44 96 GLY A CA 1
ATOM 767 C C . GLY A 1 96 ? -2.050 0.412 4.567 1.00 94.44 96 GLY A C 1
ATOM 768 O O . GLY A 1 96 ? -1.680 0.677 3.424 1.00 94.44 96 GLY A O 1
ATOM 769 N N . SER A 1 97 ? -1.193 0.013 5.511 1.00 94.62 97 SER A N 1
ATOM 770 C CA . SER A 1 97 ? 0.240 -0.180 5.264 1.00 94.62 97 SER A CA 1
ATOM 771 C C . SER A 1 97 ? 0.483 -1.241 4.193 1.00 94.62 97 SER A C 1
ATOM 773 O O . SER A 1 97 ? 1.335 -1.064 3.322 1.00 94.62 97 SER A O 1
ATOM 775 N N . GLU A 1 98 ? -0.282 -2.329 4.219 1.00 93.88 98 GLU A N 1
ATOM 776 C CA . GLU A 1 98 ? -0.163 -3.386 3.224 1.00 93.88 98 GLU A CA 1
ATOM 777 C C . GLU A 1 98 ? -0.631 -2.941 1.833 1.00 93.88 98 GLU A C 1
ATOM 779 O O . GLU A 1 98 ? 0.084 -3.135 0.850 1.00 93.88 98 GLU A O 1
ATOM 784 N N . LEU A 1 99 ? -1.780 -2.264 1.750 1.00 94.81 99 LEU A N 1
ATOM 785 C CA . LEU A 1 99 ? -2.272 -1.667 0.505 1.00 94.81 99 LEU A CA 1
ATOM 786 C C . LEU A 1 99 ? -1.265 -0.676 -0.093 1.00 94.81 99 LEU A C 1
ATOM 788 O O . LEU A 1 99 ? -0.987 -0.728 -1.291 1.00 94.81 99 LEU A O 1
ATOM 792 N N . ALA A 1 100 ? -0.658 0.176 0.737 1.00 94.75 100 ALA A N 1
ATOM 793 C CA . ALA A 1 100 ? 0.359 1.125 0.295 1.00 94.75 100 ALA A CA 1
ATOM 794 C C . ALA A 1 100 ? 1.587 0.423 -0.314 1.00 94.75 100 ALA A C 1
ATOM 796 O O . ALA A 1 100 ? 2.087 0.849 -1.359 1.00 94.75 100 ALA A O 1
ATOM 797 N N . LYS A 1 101 ? 2.047 -0.686 0.284 1.00 94.94 101 LYS A N 1
ATOM 798 C CA . LYS A 1 101 ? 3.140 -1.500 -0.280 1.00 94.94 101 LYS A CA 1
ATOM 799 C C . LYS A 1 101 ? 2.759 -2.097 -1.632 1.00 94.94 101 LYS A C 1
ATOM 801 O O . LYS A 1 101 ? 3.574 -2.063 -2.550 1.00 94.94 101 LYS A O 1
ATOM 806 N N . ILE A 1 102 ? 1.534 -2.607 -1.771 1.00 94.00 102 ILE A N 1
ATOM 807 C CA . ILE A 1 102 ? 1.035 -3.174 -3.032 1.00 94.00 102 ILE A CA 1
ATOM 808 C C . ILE A 1 102 ? 1.017 -2.101 -4.128 1.00 94.00 102 ILE A C 1
ATOM 810 O O . ILE A 1 102 ? 1.506 -2.339 -5.234 1.00 94.00 102 ILE A O 1
ATOM 814 N N . CYS A 1 103 ? 0.499 -0.907 -3.828 1.00 95.00 103 CYS A N 1
ATOM 815 C CA . CYS A 1 103 ? 0.496 0.215 -4.767 1.00 95.00 103 CYS A CA 1
ATOM 816 C C . CYS A 1 103 ? 1.920 0.585 -5.198 1.00 95.00 103 CYS A C 1
ATOM 818 O O . CYS A 1 103 ? 2.187 0.715 -6.394 1.00 95.00 103 CYS A O 1
ATOM 820 N N . ARG A 1 104 ? 2.855 0.677 -4.243 1.00 95.31 104 ARG A N 1
ATOM 821 C CA . ARG A 1 104 ? 4.263 0.965 -4.535 1.00 95.31 104 ARG A CA 1
ATOM 822 C C . ARG A 1 104 ? 4.893 -0.100 -5.432 1.00 95.31 104 ARG A C 1
ATOM 824 O O . ARG A 1 104 ? 5.470 0.244 -6.457 1.00 95.31 104 ARG A O 1
ATOM 831 N N . ALA A 1 105 ? 4.712 -1.378 -5.108 1.00 93.88 105 ALA A N 1
ATOM 832 C CA . ALA A 1 105 ? 5.268 -2.485 -5.882 1.00 93.88 105 ALA A CA 1
ATOM 833 C C . ALA A 1 105 ? 4.760 -2.511 -7.336 1.00 93.88 105 ALA A C 1
ATOM 835 O O . ALA A 1 105 ? 5.504 -2.856 -8.261 1.00 93.88 105 ALA A O 1
ATOM 836 N N . LYS A 1 106 ? 3.498 -2.124 -7.562 1.00 92.62 106 LYS A N 1
ATOM 837 C CA . LYS A 1 106 ? 2.930 -1.987 -8.911 1.00 92.62 106 LYS A CA 1
ATOM 838 C C . LYS A 1 106 ? 3.604 -0.864 -9.692 1.00 92.62 106 LYS A C 1
ATOM 840 O O . LYS A 1 106 ? 4.011 -1.096 -10.829 1.00 92.62 106 LYS A O 1
ATOM 845 N N . LEU A 1 107 ? 3.779 0.306 -9.077 1.00 95.81 107 LEU A N 1
ATOM 846 C CA . LEU A 1 107 ? 4.491 1.429 -9.693 1.00 95.81 107 LEU A CA 1
ATOM 847 C C . LEU A 1 107 ? 5.947 1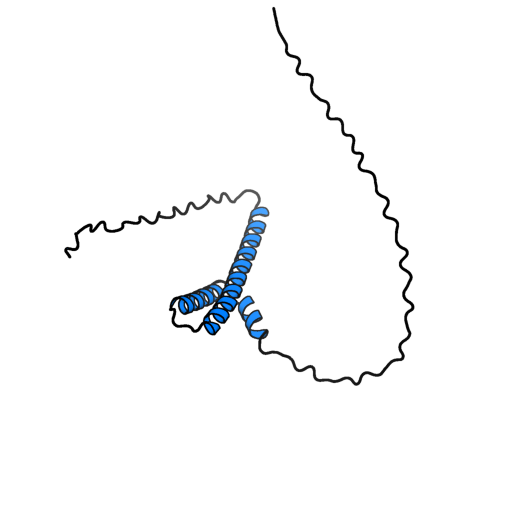.067 -10.002 1.00 95.81 107 LEU A C 1
ATOM 849 O O . LEU A 1 107 ? 6.375 1.251 -11.134 1.00 95.81 107 LEU A O 1
ATOM 853 N N . ASP A 1 108 ? 6.662 0.433 -9.069 1.00 94.44 108 ASP A N 1
ATOM 854 C CA . ASP A 1 108 ? 8.047 -0.019 -9.282 1.00 94.44 108 ASP A CA 1
ATOM 855 C C . ASP A 1 108 ? 8.153 -1.037 -10.436 1.00 94.44 108 ASP A C 1
ATOM 857 O O . ASP A 1 108 ? 9.174 -1.163 -11.113 1.00 94.44 108 ASP A O 1
ATOM 861 N N . THR A 1 109 ? 7.104 -1.828 -10.665 1.00 92.38 109 THR A N 1
ATOM 862 C CA . THR A 1 109 ? 7.051 -2.775 -11.787 1.00 92.38 109 THR A CA 1
ATOM 863 C C . THR A 1 109 ? 6.811 -2.062 -13.115 1.00 92.38 109 THR A C 1
ATOM 865 O O . THR A 1 109 ? 7.433 -2.419 -14.117 1.00 92.38 109 THR A O 1
ATOM 868 N N . LEU A 1 110 ? 5.944 -1.048 -13.128 1.00 93.50 110 LEU A N 1
ATOM 869 C CA . LEU A 1 110 ? 5.711 -0.210 -14.302 1.00 93.50 110 LEU A CA 1
ATOM 870 C C . LEU A 1 110 ? 6.950 0.614 -14.656 1.00 93.50 110 LEU A C 1
ATOM 872 O O . LEU A 1 110 ? 7.337 0.631 -15.820 1.00 93.50 110 LEU A O 1
ATOM 876 N N . GLU A 1 111 ? 7.611 1.212 -13.668 1.00 92.00 111 GLU A N 1
ATOM 877 C CA . GLU A 1 111 ? 8.847 1.980 -13.839 1.00 92.00 111 GLU A CA 1
ATOM 878 C C . GLU A 1 111 ? 9.940 1.126 -14.487 1.00 92.00 111 GLU A C 1
ATOM 880 O O . GLU A 1 111 ? 10.473 1.488 -15.533 1.00 92.00 111 GLU A O 1
ATOM 885 N N . ARG A 1 112 ? 10.188 -0.080 -13.956 1.00 92.25 112 ARG A N 1
ATOM 886 C CA . ARG A 1 112 ? 11.136 -1.030 -14.562 1.00 92.25 112 ARG A CA 1
ATOM 887 C C . ARG A 1 112 ? 10.759 -1.403 -15.993 1.00 92.25 112 ARG A C 1
ATOM 889 O O . ARG A 1 112 ? 11.633 -1.563 -16.839 1.00 92.25 112 ARG A O 1
ATOM 896 N N . LYS A 1 113 ? 9.465 -1.560 -16.283 1.00 89.94 113 LYS A N 1
ATOM 897 C CA . LYS A 1 113 ? 8.997 -1.867 -17.640 1.00 89.94 113 LYS A CA 1
ATOM 898 C C . LYS A 1 113 ? 9.256 -0.699 -18.594 1.00 89.94 113 LYS A C 1
ATOM 900 O O . LYS A 1 113 ? 9.700 -0.936 -19.713 1.00 89.94 113 LYS A O 1
ATOM 905 N N . ILE A 1 114 ? 9.013 0.533 -18.154 1.00 90.38 114 ILE A N 1
ATOM 906 C CA . ILE A 1 114 ? 9.308 1.750 -18.922 1.00 90.38 114 ILE A CA 1
ATOM 907 C C . ILE A 1 114 ? 10.814 1.868 -19.167 1.00 90.38 114 ILE A C 1
ATOM 909 O O . ILE A 1 114 ? 11.228 2.152 -20.290 1.00 90.38 114 ILE A O 1
ATOM 913 N N . GLU A 1 115 ? 11.637 1.599 -18.154 1.00 87.69 115 GLU A N 1
ATOM 914 C CA . GLU A 1 115 ? 13.094 1.645 -18.269 1.00 87.69 115 GLU A CA 1
ATOM 915 C C . GLU A 1 115 ? 13.621 0.647 -19.311 1.00 87.69 115 GLU A C 1
ATOM 917 O O . GLU A 1 115 ? 14.462 1.006 -20.134 1.00 87.69 115 GLU A O 1
ATOM 922 N N . LEU A 1 116 ? 13.104 -0.587 -19.319 1.00 87.69 116 LEU A N 1
ATOM 923 C CA . LEU A 1 116 ? 13.469 -1.592 -20.323 1.00 87.69 116 LEU A CA 1
ATOM 924 C C . LEU A 1 116 ? 13.086 -1.144 -21.740 1.00 87.69 116 LEU A C 1
ATOM 926 O O . LEU A 1 116 ? 13.934 -1.167 -22.626 1.00 87.69 116 LEU A O 1
ATOM 930 N N . LEU A 1 117 ? 11.852 -0.668 -21.933 1.00 85.81 117 LEU A N 1
ATOM 931 C CA . LEU A 1 117 ? 11.387 -0.173 -23.236 1.00 85.81 117 LEU A CA 1
ATOM 932 C C . LEU A 1 117 ? 12.236 1.008 -23.733 1.00 85.81 117 LEU A C 1
ATOM 934 O O . LEU A 1 117 ? 12.638 1.047 -24.889 1.00 85.81 117 LEU A O 1
ATOM 938 N N . THR A 1 118 ? 12.578 1.934 -22.838 1.00 82.38 118 THR A N 1
ATOM 939 C CA . THR A 1 118 ? 13.368 3.128 -23.176 1.00 82.38 118 THR A CA 1
ATOM 940 C C . THR A 1 118 ? 14.827 2.790 -23.511 1.00 82.38 118 THR A C 1
ATOM 942 O O . THR A 1 118 ? 15.439 3.468 -24.334 1.00 82.38 118 THR A O 1
ATOM 945 N N . ARG A 1 119 ? 15.404 1.749 -22.891 1.00 74.25 119 ARG A N 1
ATOM 946 C CA . ARG A 1 119 ? 16.765 1.270 -23.200 1.00 74.25 119 ARG A CA 1
ATOM 947 C C . ARG A 1 119 ? 16.844 0.561 -24.554 1.00 74.25 119 ARG A C 1
ATOM 949 O O . ARG A 1 119 ? 17.867 0.692 -25.225 1.00 74.25 119 ARG A O 1
ATOM 956 N N . ASP A 1 120 ? 15.795 -0.161 -24.944 1.00 66.06 120 ASP A N 1
ATOM 957 C CA . ASP A 1 120 ? 15.739 -0.878 -26.224 1.00 66.06 120 ASP A CA 1
ATOM 958 C C . ASP A 1 120 ? 15.481 0.072 -27.413 1.00 66.06 120 ASP A C 1
ATOM 960 O O . ASP A 1 120 ? 16.019 -0.142 -28.500 1.00 66.06 120 ASP A O 1
ATOM 964 N N . ASP A 1 121 ? 14.757 1.177 -27.198 1.00 62.16 121 ASP A N 1
ATOM 965 C CA . ASP A 1 121 ? 14.459 2.218 -28.201 1.00 62.16 121 ASP A CA 1
ATOM 966 C C . ASP A 1 121 ? 15.603 3.231 -28.423 1.00 62.16 121 ASP A C 1
ATOM 968 O O . ASP A 1 121 ? 15.351 4.386 -28.780 1.00 62.16 121 ASP A O 1
ATOM 972 N N . GLY A 1 122 ? 16.855 2.798 -28.213 1.00 59.66 122 GLY A N 1
ATOM 973 C CA . GLY A 1 122 ? 18.086 3.590 -28.287 1.00 59.66 122 GLY A CA 1
ATOM 974 C C . GLY A 1 122 ? 17.967 4.870 -29.123 1.00 59.66 122 GLY A C 1
ATOM 975 O O . GLY A 1 122 ? 17.886 4.814 -30.349 1.00 59.66 122 GLY A O 1
ATOM 976 N N . ASP A 1 123 ? 17.993 6.012 -28.429 1.00 56.78 123 ASP A N 1
ATOM 977 C CA . ASP A 1 123 ? 18.106 7.362 -29.000 1.00 56.78 123 ASP A CA 1
ATOM 978 C C . ASP A 1 123 ? 16.823 8.045 -29.533 1.00 56.78 123 ASP A C 1
ATOM 980 O O . ASP A 1 123 ? 16.888 8.843 -30.470 1.00 56.78 123 ASP A O 1
ATOM 984 N N . ARG A 1 124 ? 15.629 7.814 -28.951 1.00 54.34 124 ARG A N 1
ATOM 985 C CA . ARG A 1 124 ? 14.440 8.621 -29.337 1.00 54.34 124 ARG A CA 1
ATOM 986 C C . ARG A 1 124 ? 13.427 9.014 -28.257 1.00 54.34 124 ARG A C 1
ATOM 988 O O . ARG A 1 124 ? 12.247 9.179 -28.553 1.00 54.34 124 ARG A O 1
ATOM 995 N N . GLY A 1 125 ? 13.874 9.257 -27.028 1.00 52.28 125 GLY A N 1
ATOM 996 C CA . GLY A 1 125 ? 13.004 9.741 -25.950 1.00 52.28 125 GLY A CA 1
ATOM 997 C C . GLY A 1 125 ? 13.559 10.968 -25.240 1.00 52.28 125 GLY A C 1
ATOM 998 O O . GLY A 1 125 ? 13.994 10.853 -24.101 1.00 52.28 125 GLY A O 1
ATOM 999 N N . SER A 1 126 ? 13.548 12.141 -25.884 1.00 51.72 126 SER A N 1
ATOM 1000 C CA . SER A 1 126 ? 13.695 13.419 -25.169 1.00 51.72 126 SER A CA 1
ATOM 1001 C C . SER A 1 126 ? 12.429 13.665 -24.345 1.00 51.72 126 SER A C 1
ATOM 1003 O O . SER A 1 126 ? 11.553 14.428 -24.750 1.00 51.72 126 SER A O 1
ATOM 1005 N N . TRP A 1 127 ? 12.312 12.991 -23.206 1.00 59.44 127 TRP A N 1
ATOM 1006 C CA . TRP A 1 127 ? 11.342 13.346 -22.182 1.00 59.44 127 TRP A CA 1
ATOM 1007 C C . TRP A 1 127 ? 11.865 14.600 -21.488 1.00 59.44 127 TRP A C 1
ATOM 1009 O O . TRP A 1 127 ? 12.848 14.552 -20.755 1.00 59.44 127 TRP A O 1
ATOM 1019 N N . THR A 1 128 ? 11.268 15.749 -21.789 1.00 52.66 128 THR A N 1
ATOM 1020 C CA . THR A 1 128 ? 11.469 16.945 -20.972 1.00 52.66 128 THR A CA 1
ATOM 1021 C C . THR A 1 128 ? 10.890 16.650 -19.597 1.00 52.66 128 THR A C 1
ATOM 1023 O O . THR A 1 128 ? 9.716 16.273 -19.522 1.00 52.66 128 THR A O 1
ATOM 1026 N N . ASP A 1 129 ? 11.690 16.799 -18.540 1.00 60.00 129 ASP A N 1
ATOM 1027 C CA . ASP A 1 129 ? 11.192 16.716 -17.170 1.00 60.00 129 ASP A CA 1
ATOM 1028 C C . ASP A 1 129 ? 9.978 17.634 -17.044 1.00 60.00 129 ASP A C 1
ATOM 1030 O O . ASP A 1 129 ? 10.033 18.830 -17.340 1.00 60.00 129 ASP A O 1
ATOM 1034 N N . PHE A 1 130 ? 8.843 17.040 -16.687 1.00 65.56 130 PHE A N 1
ATOM 1035 C CA . PHE A 1 130 ? 7.632 17.793 -16.431 1.00 65.56 130 PHE A CA 1
ATOM 1036 C C . PHE A 1 130 ? 7.849 18.569 -15.131 1.00 65.56 130 PHE A C 1
ATOM 1038 O O . PHE A 1 130 ? 7.658 18.033 -14.039 1.00 65.56 130 PHE A O 1
ATOM 1045 N N . GLU A 1 131 ? 8.273 19.829 -15.246 1.00 60.72 131 GLU A N 1
ATOM 1046 C CA . GLU A 1 131 ? 8.194 20.802 -14.160 1.00 60.72 131 GLU A CA 1
ATOM 1047 C C . GLU A 1 131 ? 6.714 21.070 -13.878 1.00 60.72 131 GLU A C 1
ATOM 1049 O O . GLU A 1 131 ? 6.095 21.998 -14.396 1.00 60.72 131 GLU A O 1
ATOM 1054 N N . ALA A 1 132 ? 6.125 20.214 -13.045 1.00 62.06 132 ALA A N 1
ATOM 1055 C CA . ALA A 1 132 ? 4.934 20.570 -12.306 1.00 62.06 132 ALA A CA 1
ATOM 1056 C C . ALA A 1 132 ? 5.332 21.730 -11.390 1.00 62.06 132 ALA A C 1
ATOM 1058 O O . ALA A 1 132 ? 5.874 21.513 -10.306 1.00 62.06 132 ALA A O 1
ATOM 1059 N N . GLU A 1 133 ? 5.121 22.962 -11.845 1.00 60.34 133 GLU A N 1
ATOM 1060 C CA . GLU A 1 133 ? 5.159 24.134 -10.985 1.00 60.34 133 GLU A CA 1
ATOM 1061 C C . GLU A 1 133 ? 4.136 23.886 -9.878 1.00 60.34 133 GLU A C 1
ATOM 1063 O O . GLU A 1 133 ? 2.930 24.011 -10.077 1.00 60.34 133 GLU A O 1
ATOM 1068 N N . VAL A 1 134 ? 4.613 23.409 -8.728 1.00 65.00 134 VAL A N 1
ATOM 1069 C CA . VAL A 1 134 ? 3.791 23.236 -7.539 1.00 65.00 134 VAL A CA 1
ATOM 1070 C C . VAL A 1 134 ? 3.381 24.654 -7.158 1.00 65.00 134 VAL A C 1
ATOM 1072 O O . VAL A 1 134 ? 4.262 25.418 -6.746 1.00 65.00 134 VAL A O 1
ATOM 1075 N N . PRO A 1 135 ? 2.103 25.064 -7.308 1.00 62.84 135 PRO A N 1
ATOM 1076 C CA . PRO A 1 135 ? 1.704 26.370 -6.830 1.00 62.84 135 PRO A CA 1
ATOM 1077 C C . PRO A 1 135 ? 1.999 26.377 -5.336 1.00 62.84 135 PRO A C 1
ATOM 1079 O O . PRO A 1 135 ? 1.446 25.588 -4.564 1.00 62.84 135 PRO A O 1
ATOM 1082 N N . SER A 1 136 ? 2.951 27.225 -4.949 1.00 48.47 136 SER A N 1
ATOM 1083 C CA . SER A 1 136 ? 3.303 27.435 -3.554 1.00 48.47 136 SER A CA 1
ATOM 1084 C C . SER A 1 136 ? 2.002 27.703 -2.803 1.00 48.47 136 SER A C 1
ATOM 1086 O O . SER A 1 136 ? 1.227 28.546 -3.271 1.00 48.47 136 SER A O 1
ATOM 1088 N N . PRO A 1 137 ? 1.716 27.022 -1.678 1.00 62.75 137 PRO A N 1
ATOM 1089 C CA . PRO A 1 137 ? 0.552 27.354 -0.882 1.00 62.75 137 PRO A CA 1
ATOM 1090 C C . PRO A 1 137 ? 0.751 28.791 -0.414 1.00 62.75 137 PRO A C 1
ATOM 1092 O O . PRO A 1 137 ? 1.490 29.059 0.533 1.00 62.75 137 PRO A O 1
ATOM 1095 N N . THR A 1 138 ? 0.140 29.742 -1.121 1.00 60.41 138 THR A N 1
ATOM 1096 C CA . THR A 1 138 ? 0.096 31.118 -0.661 1.00 60.41 138 THR A CA 1
ATOM 1097 C C . THR A 1 138 ? -0.818 31.057 0.539 1.00 60.41 138 THR A C 1
ATOM 1099 O O . THR A 1 138 ? -2.041 31.014 0.419 1.00 60.41 138 THR A O 1
ATOM 1102 N N . ARG A 1 139 ? -0.201 30.952 1.714 1.00 60.44 139 ARG A N 1
ATOM 1103 C CA . ARG A 1 139 ? -0.849 31.133 3.000 1.00 60.44 139 ARG A CA 1
ATOM 1104 C C . ARG A 1 139 ? -1.251 32.602 3.080 1.00 60.44 139 ARG A C 1
ATOM 1106 O O . ARG A 1 139 ? -0.646 33.378 3.807 1.00 60.44 139 ARG A O 1
ATOM 1113 N N . ASN A 1 140 ? -2.266 32.982 2.312 1.00 64.56 140 ASN A N 1
ATOM 1114 C CA . ASN A 1 140 ? -3.051 34.171 2.577 1.00 64.56 140 ASN A CA 1
ATOM 1115 C C . ASN A 1 140 ? -3.886 33.837 3.811 1.00 64.56 140 ASN A C 1
ATOM 1117 O O . ASN A 1 140 ? -5.032 33.410 3.717 1.00 64.56 140 ASN A O 1
ATOM 1121 N N . ALA A 1 141 ? -3.251 33.938 4.977 1.00 56.09 141 ALA A N 1
ATOM 1122 C CA . ALA A 1 141 ? -3.987 34.148 6.205 1.00 56.09 141 ALA A CA 1
ATOM 1123 C C . ALA A 1 141 ? -4.664 35.523 6.073 1.00 56.09 141 ALA A C 1
ATOM 1125 O O . ALA A 1 141 ? -3.956 36.492 5.787 1.00 56.09 141 ALA A O 1
ATOM 1126 N N . PRO A 1 142 ? -5.989 35.632 6.251 1.00 57.50 142 PRO A N 1
ATOM 1127 C CA . PRO A 1 142 ? -6.616 36.921 6.491 1.00 57.50 142 PRO A CA 1
ATOM 1128 C C . PRO A 1 142 ? -5.937 37.542 7.715 1.00 57.50 142 PRO A C 1
ATOM 1130 O O . PRO A 1 142 ? -5.966 36.971 8.806 1.00 57.50 142 PRO A O 1
ATOM 1133 N N . GLN A 1 143 ? -5.248 38.664 7.524 1.00 60.00 143 GLN A N 1
ATOM 1134 C CA . GLN A 1 143 ? -4.826 39.527 8.622 1.00 60.00 143 GLN A CA 1
ATOM 1135 C C . GLN A 1 143 ? -6.036 40.365 9.024 1.00 60.00 143 GLN A C 1
ATOM 1137 O O . GLN A 1 143 ? -6.068 41.567 8.793 1.00 60.00 143 GLN A O 1
ATOM 1142 N N . ASP A 1 144 ? -7.037 39.709 9.602 1.00 55.09 144 ASP A N 1
ATOM 1143 C CA . ASP A 1 144 ? -8.109 40.402 10.304 1.00 55.09 144 ASP A CA 1
ATOM 1144 C C . ASP A 1 144 ? -7.620 40.625 11.742 1.00 55.09 144 ASP A C 1
ATOM 1146 O O . ASP A 1 144 ? -8.037 39.967 12.695 1.00 55.09 144 ASP A O 1
ATOM 1150 N N . ASP A 1 145 ? -6.648 41.533 11.865 1.00 59.66 145 ASP A N 1
ATOM 1151 C CA . ASP A 1 145 ? -6.310 42.235 13.104 1.00 59.66 145 ASP A CA 1
ATOM 1152 C C . ASP A 1 145 ? -7.439 43.245 13.378 1.00 59.66 145 ASP A C 1
ATOM 1154 O O . ASP A 1 145 ? -7.274 44.452 13.267 1.00 59.66 145 ASP A O 1
ATOM 1158 N N . GLU A 1 146 ? -8.642 42.743 13.650 1.00 62.16 146 GLU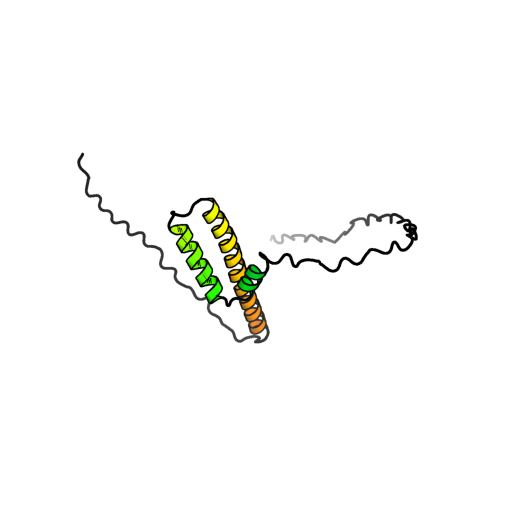 A N 1
ATOM 1159 C CA . GLU A 1 146 ? -9.739 43.544 14.188 1.00 62.16 146 GLU A CA 1
ATOM 1160 C C . GLU A 1 146 ? -9.903 43.126 15.646 1.00 62.16 146 GLU A C 1
ATOM 1162 O O . GLU A 1 146 ? -10.364 42.029 15.975 1.00 62.16 146 GLU A O 1
ATOM 1167 N N . GLY A 1 147 ? -9.392 43.996 16.517 1.00 53.84 147 GLY A N 1
ATOM 1168 C CA . GLY A 1 147 ? -9.230 43.769 17.941 1.00 53.84 147 GLY A CA 1
ATOM 1169 C C . GLY A 1 147 ? -10.484 43.228 18.619 1.00 53.84 147 GLY A C 1
ATOM 1170 O O . GLY A 1 147 ? -11.581 43.766 18.490 1.00 53.84 147 GLY A O 1
ATOM 1171 N N . MET A 1 148 ? -10.291 42.184 19.417 1.00 53.38 148 MET A N 1
ATOM 1172 C CA . MET A 1 148 ? -11.277 41.740 20.393 1.00 53.38 148 MET A CA 1
ATOM 1173 C C . MET A 1 148 ? -11.153 42.639 21.636 1.00 53.38 148 MET A C 1
ATOM 1175 O O . MET A 1 148 ? -10.141 42.536 22.336 1.00 53.38 148 MET A O 1
ATOM 1179 N N . PRO A 1 149 ? -12.110 43.536 21.945 1.00 68.00 149 PRO A N 1
ATOM 1180 C CA . PRO A 1 149 ? -12.177 44.116 23.279 1.00 68.00 149 PRO A CA 1
ATOM 1181 C C . PRO A 1 149 ? -12.604 43.048 24.300 1.00 68.00 149 PRO A C 1
ATOM 1183 O O . PRO A 1 149 ? -13.338 42.118 23.961 1.00 68.00 149 PRO A O 1
ATOM 1186 N N . PHE A 1 150 ? -12.096 43.206 25.527 1.00 67.50 150 PHE A N 1
ATOM 1187 C CA . PHE A 1 150 ? -12.351 42.367 26.706 1.00 67.50 150 PHE A CA 1
ATOM 1188 C C . PHE A 1 150 ? -13.836 42.169 27.029 1.00 67.50 150 PHE A C 1
ATOM 1190 O O . PHE A 1 150 ? -14.608 43.147 26.897 1.00 67.50 150 PHE A O 1
#